Protein AF-A0A960Y252-F1 (afdb_monomer_lite)

Radius of gyration: 22.32 Å; chains: 1; bounding box: 65×59×40 Å

Foldseek 3Di:
DDPPPPPDPPDPPPPVVPPPFPQFDDDPVLLVVLLVLQLLLLVLLVVLCPPVLVVDDPVVSVVCCVCSDSVNSSVLVCPFCLSRVTDDDVVLSSVLSVVLSVLSNPDDSVCSVVVVSCVDPSNVVNVVRRVD

Secondary structure (DSSP, 8-state):
--S-SSSSSS-S----------PPP--HHHHHHHHHHHHHHHHHHHHHHTTTGGGS-HHHHHHHHHHH-HHHHHHHHHTSTTTTT-SS-HHHHHHHHHHHHHHHHHS-HHHHHTTGGGGSHHHHHHHHHHT-

Structure (mmCIF, N/CA/C/O backbone):
data_AF-A0A960Y252-F1
#
_entry.id   AF-A0A960Y252-F1
#
loop_
_atom_site.group_PDB
_atom_site.id
_atom_site.type_symbol
_atom_site.label_atom_id
_atom_site.label_alt_id
_atom_site.label_comp_id
_atom_site.label_asym_id
_atom_site.label_entity_id
_atom_site.label_seq_id
_atom_site.pdbx_PDB_ins_code
_atom_site.Cartn_x
_atom_site.Cartn_y
_atom_site.Cartn_z
_atom_site.occupancy
_atom_site.B_iso_or_equiv
_atom_site.auth_seq_id
_atom_site.auth_comp_id
_atom_site.auth_asym_id
_atom_site.auth_atom_id
_atom_site.pdbx_PDB_model_num
ATOM 1 N N . MET A 1 1 ? 47.812 -48.882 -8.427 1.00 41.59 1 MET A N 1
ATOM 2 C CA . MET A 1 1 ? 47.322 -47.912 -9.433 1.00 41.59 1 MET A CA 1
ATOM 3 C C . MET A 1 1 ? 45.882 -48.293 -9.770 1.00 41.59 1 MET A C 1
ATOM 5 O O . MET A 1 1 ? 45.691 -49.443 -10.118 1.00 41.59 1 MET A O 1
ATOM 9 N N . ASN A 1 2 ? 44.802 -47.524 -9.617 1.00 37.91 2 ASN A N 1
ATOM 10 C CA . ASN A 1 2 ? 44.550 -46.170 -9.121 1.00 37.91 2 ASN A CA 1
ATOM 11 C C . ASN A 1 2 ? 43.149 -46.182 -8.467 1.00 37.91 2 ASN A C 1
ATOM 13 O O . ASN A 1 2 ? 42.152 -46.319 -9.168 1.00 37.91 2 ASN A O 1
ATOM 17 N N . LYS A 1 3 ? 43.050 -46.020 -7.140 1.00 43.56 3 LYS A N 1
ATOM 18 C CA . LYS A 1 3 ? 41.774 -45.799 -6.422 1.00 43.56 3 LYS A CA 1
ATOM 19 C C . LYS A 1 3 ? 41.438 -44.299 -6.347 1.00 43.56 3 LYS A C 1
ATOM 21 O O . LYS A 1 3 ? 41.125 -43.788 -5.280 1.00 43.56 3 LYS A O 1
ATOM 26 N N . LEU A 1 4 ? 41.572 -43.579 -7.463 1.00 45.62 4 LEU A N 1
ATOM 27 C CA . LEU A 1 4 ? 41.519 -42.109 -7.475 1.00 45.62 4 LEU A CA 1
ATOM 28 C C . LEU A 1 4 ? 40.743 -41.528 -8.675 1.00 45.62 4 LEU A C 1
ATOM 30 O O . LEU A 1 4 ? 41.180 -40.571 -9.305 1.00 45.62 4 LEU A O 1
ATOM 34 N N . SER A 1 5 ? 39.606 -42.126 -9.044 1.00 49.03 5 SER A N 1
ATOM 35 C CA . SER A 1 5 ? 38.781 -41.607 -10.157 1.00 49.03 5 SER A CA 1
ATOM 36 C C . SER A 1 5 ? 37.272 -41.848 -10.032 1.00 49.03 5 SER A C 1
ATOM 38 O O . SER A 1 5 ? 36.578 -41.949 -11.033 1.00 49.03 5 SER A O 1
ATOM 40 N N . ILE A 1 6 ? 36.733 -41.917 -8.809 1.00 48.62 6 ILE A N 1
ATOM 41 C CA . ILE A 1 6 ? 35.267 -41.976 -8.587 1.00 48.62 6 ILE A CA 1
ATOM 42 C C . ILE A 1 6 ? 34.772 -40.786 -7.736 1.00 48.62 6 ILE A C 1
ATOM 44 O O . ILE A 1 6 ? 33.595 -40.666 -7.421 1.00 48.62 6 ILE A O 1
ATOM 48 N N . ILE A 1 7 ? 35.652 -39.833 -7.411 1.00 48.03 7 ILE A N 1
ATOM 49 C CA . ILE A 1 7 ? 35.313 -38.634 -6.628 1.00 48.03 7 ILE A CA 1
ATOM 50 C C . ILE A 1 7 ? 35.550 -37.386 -7.490 1.00 48.03 7 ILE A C 1
ATOM 52 O O . ILE A 1 7 ? 36.404 -36.571 -7.169 1.00 48.03 7 ILE A O 1
ATOM 56 N N . LEU A 1 8 ? 34.871 -37.253 -8.637 1.00 48.97 8 LEU A N 1
ATOM 57 C CA . LEU A 1 8 ? 34.851 -35.966 -9.360 1.00 48.97 8 LEU A CA 1
ATOM 58 C C . LEU A 1 8 ? 33.661 -35.759 -10.315 1.00 48.97 8 LEU A C 1
ATOM 60 O O . LEU A 1 8 ? 33.768 -34.998 -11.271 1.00 48.97 8 LEU A O 1
ATOM 64 N N . THR A 1 9 ? 32.515 -36.410 -10.103 1.00 47.50 9 THR A N 1
ATOM 65 C CA . THR A 1 9 ? 31.370 -36.244 -11.030 1.00 47.50 9 THR A CA 1
ATOM 66 C C . THR A 1 9 ? 29.999 -36.247 -10.358 1.00 47.50 9 THR A C 1
ATOM 68 O O . THR A 1 9 ? 28.995 -36.558 -10.985 1.00 47.50 9 THR A O 1
ATOM 71 N N . ILE A 1 10 ? 29.926 -35.838 -9.088 1.00 49.84 10 ILE A N 1
ATOM 72 C CA . ILE A 1 10 ? 28.655 -35.511 -8.421 1.00 49.84 10 ILE A CA 1
ATOM 73 C C . ILE A 1 10 ? 28.819 -34.155 -7.726 1.00 49.84 10 ILE A C 1
ATOM 75 O O . ILE A 1 10 ? 28.883 -34.058 -6.507 1.00 49.84 10 ILE A O 1
ATOM 79 N N . ALA A 1 11 ? 28.992 -33.095 -8.514 1.00 48.72 11 ALA A N 1
ATOM 80 C CA . ALA A 1 11 ? 29.077 -31.724 -7.998 1.00 48.72 11 ALA A CA 1
ATOM 81 C C . ALA A 1 11 ? 28.392 -30.696 -8.912 1.00 48.72 11 ALA A C 1
ATOM 83 O O . ALA A 1 11 ? 28.719 -29.514 -8.876 1.00 48.72 11 ALA A O 1
ATOM 84 N N . ILE A 1 12 ? 27.448 -31.122 -9.752 1.00 54.34 12 ILE A N 1
ATOM 85 C CA . ILE A 1 12 ? 26.702 -30.217 -10.628 1.00 54.34 12 ILE A CA 1
ATOM 86 C C . ILE A 1 12 ? 25.236 -30.636 -10.561 1.00 54.34 12 ILE A C 1
ATOM 88 O O . ILE A 1 12 ? 24.942 -31.817 -10.692 1.00 54.34 12 ILE A O 1
ATOM 92 N N . PHE A 1 13 ? 24.353 -29.658 -10.343 1.00 47.59 13 PHE A N 1
ATOM 93 C CA . PHE A 1 13 ? 22.891 -29.748 -10.176 1.00 47.59 13 PHE A CA 1
ATOM 94 C C . PHE A 1 13 ? 22.305 -29.734 -8.757 1.00 47.59 13 PHE A C 1
ATOM 96 O O . PHE A 1 13 ? 21.128 -30.028 -8.579 1.00 47.59 13 PHE A O 1
ATOM 103 N N . LEU A 1 14 ? 23.008 -29.151 -7.781 1.00 43.88 14 LEU A N 1
ATOM 104 C CA . LEU A 1 14 ? 22.300 -28.262 -6.850 1.00 43.88 14 LEU A CA 1
ATOM 105 C C . LEU A 1 14 ? 22.073 -26.913 -7.550 1.00 43.88 14 LEU A C 1
ATOM 107 O O . LEU A 1 14 ? 22.666 -25.898 -7.183 1.00 43.88 14 LEU A O 1
ATOM 111 N N . LEU A 1 15 ? 21.183 -26.900 -8.553 1.00 49.69 15 LEU A N 1
ATOM 112 C CA . LEU A 1 15 ? 20.426 -25.696 -8.908 1.00 49.69 15 LEU A CA 1
ATOM 113 C C . LEU A 1 15 ? 19.511 -25.397 -7.720 1.00 49.69 15 LEU A C 1
ATOM 115 O O . LEU A 1 15 ? 18.304 -25.620 -7.726 1.00 49.69 15 LEU A O 1
ATOM 119 N N . SER A 1 16 ? 20.139 -24.925 -6.652 1.00 44.22 16 SER A N 1
ATOM 120 C CA . SER A 1 16 ? 19.472 -24.192 -5.609 1.00 44.22 16 SER A CA 1
ATOM 121 C C . SER A 1 16 ? 18.865 -22.994 -6.319 1.00 44.22 16 SER A C 1
ATOM 123 O O . SER A 1 16 ? 19.560 -22.087 -6.775 1.00 44.22 16 SER A O 1
ATOM 125 N N . CYS A 1 17 ? 17.546 -23.042 -6.474 1.00 45.53 17 CYS A N 1
ATOM 126 C CA . CYS A 1 17 ? 16.725 -21.912 -6.850 1.00 45.53 17 CYS A CA 1
ATOM 127 C C . CYS A 1 17 ? 16.824 -20.892 -5.707 1.00 45.53 17 CYS A C 1
ATOM 129 O O . CYS A 1 17 ? 15.906 -20.718 -4.909 1.00 45.53 17 CYS A O 1
ATOM 131 N N . GLN A 1 18 ? 17.992 -20.263 -5.562 1.00 42.31 18 GLN A N 1
ATOM 132 C CA . GLN A 1 18 ? 18.160 -19.107 -4.716 1.00 42.31 18 GLN A CA 1
ATOM 133 C C . GLN A 1 18 ? 17.326 -18.031 -5.390 1.00 42.31 18 GLN A C 1
ATOM 135 O O . GLN A 1 18 ? 17.748 -17.447 -6.389 1.00 42.31 18 GLN A O 1
ATOM 140 N N . LYS A 1 19 ? 16.110 -17.801 -4.879 1.00 47.88 19 LYS A N 1
ATOM 141 C CA . LYS A 1 19 ? 15.399 -16.550 -5.127 1.00 47.88 19 LYS A CA 1
ATOM 142 C C . LYS A 1 19 ? 16.404 -15.462 -4.767 1.00 47.88 19 LYS A C 1
ATOM 144 O O . LYS A 1 19 ? 16.667 -15.241 -3.584 1.00 47.88 19 LYS A O 1
ATOM 149 N N . LYS A 1 20 ? 17.057 -14.868 -5.772 1.00 48.84 20 LYS A N 1
ATOM 150 C CA . LYS A 1 20 ? 17.928 -13.715 -5.563 1.00 48.84 20 LYS A CA 1
ATOM 151 C C . LYS A 1 20 ? 17.068 -12.742 -4.775 1.00 48.84 20 LYS A C 1
ATOM 153 O O . LYS A 1 20 ? 16.013 -12.347 -5.266 1.00 48.84 20 LYS A O 1
ATOM 158 N N . LYS A 1 21 ? 17.467 -12.411 -3.544 1.00 51.97 21 LYS A N 1
ATOM 159 C CA . LYS A 1 21 ? 16.888 -11.264 -2.846 1.00 51.97 21 LYS A CA 1
ATOM 160 C C . LYS A 1 21 ? 17.158 -10.085 -3.770 1.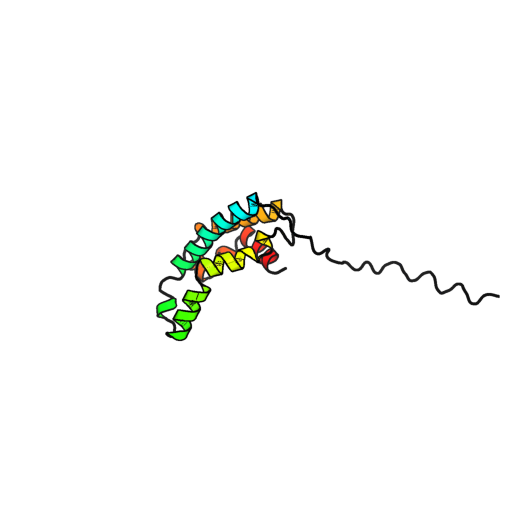00 51.97 21 LYS A C 1
ATOM 162 O O . LYS A 1 21 ? 18.302 -9.640 -3.861 1.00 51.97 21 LYS A O 1
ATOM 167 N N . LEU A 1 22 ? 16.152 -9.689 -4.550 1.00 57.22 22 LEU A N 1
ATOM 168 C CA . LEU A 1 22 ? 16.232 -8.536 -5.431 1.00 57.22 22 LEU A CA 1
ATOM 169 C C . LEU A 1 22 ? 16.583 -7.368 -4.516 1.00 57.22 22 LEU A C 1
ATOM 171 O O . LEU A 1 22 ? 15.802 -7.007 -3.632 1.00 57.22 22 LEU A O 1
ATOM 175 N N . LYS A 1 23 ? 17.822 -6.878 -4.636 1.00 70.81 23 LYS A N 1
ATOM 176 C CA . LYS A 1 23 ? 18.257 -5.687 -3.914 1.00 70.81 23 LYS A CA 1
ATOM 177 C C . LYS A 1 23 ? 17.307 -4.577 -4.351 1.00 70.81 23 LYS A C 1
ATOM 179 O O . LYS A 1 23 ? 17.132 -4.383 -5.549 1.00 70.81 23 LYS A O 1
ATOM 184 N N . GLY A 1 24 ? 16.651 -3.942 -3.384 1.00 79.25 24 GLY A N 1
ATOM 185 C CA . GLY A 1 24 ? 15.711 -2.861 -3.670 1.00 79.25 24 GLY A CA 1
ATOM 186 C C . GLY A 1 24 ? 16.372 -1.729 -4.445 1.00 79.25 24 GLY A C 1
ATOM 187 O O . GLY A 1 24 ? 17.596 -1.582 -4.393 1.00 79.25 24 GLY A O 1
ATOM 188 N N . LEU A 1 25 ? 15.559 -0.939 -5.136 1.00 88.94 25 LEU A N 1
ATOM 189 C CA . LEU A 1 25 ? 16.008 0.259 -5.833 1.00 88.94 25 LEU A CA 1
ATOM 190 C C . LEU A 1 25 ? 15.822 1.483 -4.929 1.00 88.94 25 LEU A C 1
ATOM 192 O O . LEU A 1 25 ? 14.741 1.700 -4.381 1.00 88.94 25 LEU A O 1
ATOM 196 N N . ASP A 1 26 ? 16.882 2.275 -4.769 1.00 91.56 26 ASP A N 1
ATOM 197 C CA . ASP A 1 26 ? 16.797 3.572 -4.101 1.00 91.56 26 ASP A CA 1
ATOM 198 C C . ASP A 1 26 ? 16.431 4.652 -5.123 1.00 91.56 26 ASP A C 1
ATOM 200 O O . ASP A 1 26 ? 17.289 5.144 -5.853 1.00 91.56 26 ASP A O 1
ATOM 204 N N . ASP A 1 27 ? 15.140 4.964 -5.205 1.00 95.06 27 ASP A N 1
ATOM 205 C CA . ASP A 1 27 ? 14.578 5.950 -6.129 1.00 95.06 27 ASP A CA 1
ATOM 206 C C . ASP A 1 27 ? 13.926 7.095 -5.328 1.00 95.06 27 ASP A C 1
ATOM 208 O O . ASP A 1 27 ? 12.839 6.918 -4.765 1.00 95.06 27 ASP A O 1
ATOM 212 N N . PRO A 1 28 ? 14.579 8.270 -5.229 1.00 96.19 28 PRO A N 1
ATOM 213 C CA . PRO A 1 28 ? 14.048 9.412 -4.488 1.00 96.19 28 PRO A CA 1
ATOM 214 C C . PRO A 1 28 ? 12.712 9.934 -5.027 1.00 96.19 28 PRO A C 1
ATOM 216 O O . PRO A 1 28 ? 11.838 10.281 -4.232 1.00 96.19 28 PRO A O 1
ATOM 219 N N . ALA A 1 29 ? 12.529 9.949 -6.352 1.00 97.00 29 ALA A N 1
ATOM 220 C CA . ALA A 1 29 ? 11.302 10.439 -6.977 1.00 97.00 29 ALA A CA 1
ATOM 221 C C . ALA A 1 29 ? 10.126 9.514 -6.649 1.00 97.00 29 ALA A C 1
ATOM 223 O O . ALA A 1 29 ? 9.041 9.972 -6.280 1.00 97.00 29 ALA A O 1
ATOM 224 N N . TRP A 1 30 ? 10.363 8.200 -6.693 1.00 97.25 30 TRP A N 1
ATOM 225 C CA . TRP A 1 30 ? 9.384 7.221 -6.238 1.00 97.25 30 TRP A CA 1
ATOM 226 C C . TRP A 1 30 ? 9.049 7.385 -4.758 1.00 97.25 30 TRP A C 1
ATOM 228 O O . TRP A 1 30 ? 7.876 7.376 -4.384 1.00 97.25 30 TRP A O 1
ATOM 238 N N . LYS A 1 31 ? 10.056 7.528 -3.894 1.00 97.12 31 LYS A N 1
ATOM 239 C CA . LYS A 1 31 ? 9.843 7.657 -2.447 1.00 97.12 31 LYS A CA 1
ATOM 240 C C . LYS A 1 31 ? 8.973 8.862 -2.109 1.00 97.12 31 LYS A C 1
ATOM 242 O O . LYS A 1 31 ? 8.038 8.723 -1.327 1.00 97.12 31 LYS A O 1
ATOM 247 N N . GLU A 1 32 ? 9.229 10.011 -2.724 1.00 97.44 32 GLU A N 1
ATOM 248 C CA . GLU A 1 32 ? 8.416 11.214 -2.533 1.00 97.44 32 GLU A CA 1
ATOM 249 C C . GLU A 1 32 ? 6.980 11.019 -3.043 1.00 97.44 32 GLU A C 1
ATOM 251 O O . GLU A 1 32 ? 6.019 11.201 -2.288 1.00 97.44 32 GLU A O 1
ATOM 256 N N . LYS A 1 33 ? 6.826 10.564 -4.295 1.00 97.56 33 LYS A N 1
ATOM 257 C CA . LYS A 1 33 ? 5.512 10.325 -4.913 1.00 97.56 33 LYS A CA 1
ATOM 258 C C . LYS A 1 33 ? 4.685 9.328 -4.102 1.00 97.56 33 LYS A C 1
ATOM 260 O O . LYS A 1 33 ? 3.517 9.567 -3.797 1.00 97.56 33 LYS A O 1
ATOM 265 N N . SER A 1 34 ? 5.291 8.206 -3.732 1.00 97.12 34 SER A N 1
ATOM 266 C CA . SER A 1 34 ? 4.618 7.137 -3.001 1.00 97.12 34 SER A CA 1
ATOM 267 C C . SER A 1 34 ? 4.263 7.528 -1.570 1.00 97.12 34 SER A C 1
ATOM 269 O O . SER A 1 34 ? 3.194 7.140 -1.103 1.00 97.12 34 SER A O 1
ATOM 271 N N . LEU A 1 35 ? 5.067 8.359 -0.895 1.00 97.19 35 LEU A N 1
ATOM 272 C CA . LEU A 1 35 ? 4.700 8.938 0.403 1.00 97.19 35 LEU A CA 1
ATOM 273 C C . LEU A 1 35 ? 3.466 9.831 0.299 1.00 97.19 35 LEU A C 1
ATOM 275 O O . LEU A 1 35 ? 2.571 9.711 1.134 1.00 97.19 35 LEU A O 1
ATOM 279 N N . SER A 1 36 ? 3.392 10.681 -0.729 1.00 96.75 36 SER A N 1
ATOM 280 C CA . SER A 1 36 ? 2.216 11.523 -0.975 1.00 96.75 36 SER A CA 1
ATOM 281 C C . SER A 1 36 ? 0.956 10.682 -1.214 1.00 96.75 36 SER A C 1
ATOM 283 O O . SER A 1 36 ? -0.066 10.921 -0.578 1.00 96.75 36 SER A O 1
ATOM 285 N N . MET A 1 37 ? 1.035 9.629 -2.035 1.00 97.25 37 MET A N 1
ATOM 286 C CA . MET A 1 37 ? -0.102 8.723 -2.260 1.00 97.25 37 MET A CA 1
ATOM 287 C C . MET A 1 37 ? -0.506 7.956 -0.996 1.00 97.25 37 MET A C 1
ATOM 289 O O . MET A 1 37 ? -1.694 7.838 -0.689 1.00 97.25 37 MET A O 1
ATOM 293 N N . THR A 1 38 ? 0.481 7.465 -0.241 1.00 96.12 38 THR A N 1
ATOM 294 C CA . THR A 1 38 ? 0.249 6.761 1.026 1.00 96.12 38 THR A CA 1
ATOM 295 C C . THR A 1 38 ? -0.453 7.666 2.024 1.00 96.12 38 THR A C 1
ATOM 297 O O . THR A 1 38 ? -1.336 7.204 2.736 1.00 96.12 38 THR A O 1
ATOM 300 N N . LEU A 1 39 ? -0.100 8.953 2.059 1.00 95.31 39 LEU A N 1
ATOM 301 C CA . LEU A 1 39 ? -0.732 9.944 2.923 1.00 95.31 39 LEU A CA 1
ATOM 302 C C . LEU A 1 39 ? -2.251 9.943 2.757 1.00 95.31 39 LEU A C 1
ATOM 304 O O . LEU A 1 39 ? -2.979 9.789 3.736 1.00 95.31 39 LEU A O 1
ATOM 308 N N . SER A 1 40 ? -2.709 10.037 1.509 1.00 95.19 40 SER A N 1
ATOM 309 C CA . SER A 1 40 ? -4.130 10.040 1.168 1.00 95.19 40 SER A CA 1
ATOM 310 C C . SER A 1 40 ? -4.803 8.704 1.490 1.00 95.19 40 SER A C 1
ATOM 312 O O . SER A 1 40 ? -5.952 8.676 1.928 1.00 95.19 40 SER A O 1
ATOM 314 N N . VAL A 1 41 ? -4.093 7.581 1.327 1.00 94.88 41 VAL A N 1
ATOM 315 C CA . VAL A 1 41 ? -4.595 6.258 1.734 1.00 94.88 41 VAL A CA 1
ATOM 316 C C . VAL A 1 41 ? -4.743 6.159 3.257 1.00 94.88 41 VAL A C 1
ATOM 318 O O . VAL A 1 41 ? -5.775 5.694 3.737 1.00 94.88 41 VAL A O 1
ATOM 321 N N . CYS A 1 42 ? -3.755 6.620 4.028 1.00 93.19 42 CYS A N 1
ATOM 322 C CA . CYS A 1 42 ? -3.814 6.631 5.491 1.00 93.19 42 CYS A CA 1
ATOM 323 C C . CYS A 1 42 ? -4.974 7.503 5.991 1.00 93.19 42 CYS A C 1
ATOM 325 O O . CYS A 1 42 ? -5.715 7.084 6.875 1.00 93.19 42 CYS A O 1
ATOM 327 N N . GLU A 1 43 ? -5.168 8.684 5.397 1.00 93.44 43 GLU A N 1
ATOM 328 C CA . GLU A 1 43 ? -6.299 9.570 5.704 1.00 93.44 43 GLU A CA 1
ATOM 329 C C . GLU A 1 43 ? -7.638 8.890 5.420 1.00 93.44 43 GLU A C 1
ATOM 331 O O . GLU A 1 43 ? -8.525 8.901 6.269 1.00 93.44 43 GLU A O 1
ATOM 336 N N . LYS A 1 44 ? -7.766 8.206 4.277 1.00 93.50 44 LYS A N 1
ATOM 337 C CA . LYS A 1 44 ? -8.975 7.448 3.944 1.00 93.50 44 LYS A CA 1
ATOM 338 C C . LYS A 1 44 ? -9.283 6.360 4.976 1.00 93.50 44 LYS A C 1
ATOM 340 O O . LYS A 1 44 ? -10.434 6.213 5.383 1.00 93.50 44 LYS A O 1
ATOM 345 N N . ILE A 1 45 ? -8.270 5.601 5.395 1.00 90.44 45 ILE A N 1
ATOM 346 C CA . ILE A 1 45 ? -8.414 4.547 6.410 1.00 90.44 45 ILE A CA 1
ATOM 347 C C . ILE A 1 45 ? -8.837 5.150 7.753 1.00 90.44 45 ILE A C 1
ATOM 349 O O . ILE A 1 45 ? -9.746 4.619 8.392 1.00 90.44 45 ILE A O 1
ATOM 353 N N . LEU A 1 46 ? -8.212 6.258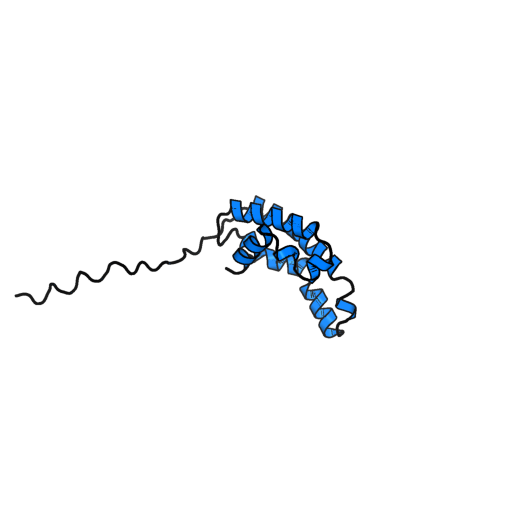 8.157 1.00 90.19 46 LEU A N 1
ATOM 354 C CA . LEU A 1 46 ? -8.546 6.994 9.375 1.00 90.19 46 LEU A CA 1
ATOM 355 C C . LEU A 1 46 ? -10.005 7.446 9.369 1.00 90.19 46 LEU A C 1
ATOM 357 O O . LEU A 1 46 ? -10.755 7.075 10.268 1.00 90.19 46 LEU A O 1
ATOM 361 N N . THR A 1 47 ? -10.431 8.155 8.321 1.00 91.50 47 THR A N 1
ATOM 362 C CA . THR A 1 47 ? -11.818 8.613 8.170 1.00 91.50 47 THR A CA 1
ATOM 363 C C . THR A 1 47 ? -12.800 7.445 8.187 1.00 91.50 47 THR A C 1
ATOM 365 O O . THR A 1 47 ? -13.822 7.499 8.862 1.00 91.50 47 THR A O 1
ATOM 368 N N . CYS A 1 48 ? -12.488 6.343 7.502 1.00 90.62 48 CYS A N 1
ATOM 369 C CA . CYS A 1 48 ? -13.353 5.165 7.499 1.00 90.62 48 CYS A CA 1
ATOM 370 C C . CYS A 1 48 ? -13.329 4.359 8.801 1.00 90.62 48 CYS A C 1
ATOM 372 O O . CYS A 1 48 ? -14.113 3.423 8.940 1.00 90.62 48 CYS A O 1
ATOM 374 N N . SER A 1 49 ? -12.464 4.704 9.747 1.00 85.94 49 SER A N 1
ATOM 375 C CA . SER A 1 49 ? -12.406 4.081 11.067 1.00 85.94 49 SER A CA 1
ATOM 376 C C . SER A 1 49 ? -13.058 4.936 12.154 1.00 85.94 49 SER A C 1
ATOM 378 O O . SER A 1 49 ? -13.184 4.466 13.282 1.00 85.94 49 SER A O 1
ATOM 380 N N . GLU A 1 50 ? -13.486 6.164 11.846 1.00 82.50 50 GLU A N 1
ATOM 381 C CA . GLU A 1 50 ? -14.139 7.043 12.817 1.00 82.50 50 GLU A CA 1
ATOM 382 C C . GLU A 1 50 ? -15.396 6.392 13.412 1.00 82.50 50 GLU A C 1
ATOM 384 O O . GLU A 1 50 ? -16.259 5.855 12.716 1.00 82.50 50 GLU A O 1
ATOM 389 N N . GLY A 1 51 ? -15.506 6.438 14.738 1.00 75.00 51 GLY A N 1
ATOM 390 C CA . GLY A 1 51 ? -16.597 5.836 15.493 1.00 75.00 51 GLY A CA 1
ATOM 391 C C . GLY A 1 51 ? -16.417 4.350 15.821 1.00 75.00 51 GLY A C 1
ATOM 392 O O . GLY A 1 51 ? -17.172 3.850 16.661 1.00 75.00 51 GLY A O 1
ATOM 393 N N . PHE A 1 52 ? -15.432 3.639 15.250 1.00 75.38 52 PHE A N 1
ATOM 394 C CA . PHE A 1 52 ? -15.092 2.277 15.702 1.00 75.38 52 PHE A CA 1
ATOM 395 C C . PHE A 1 52 ? -14.476 2.289 17.096 1.00 75.38 52 PHE A C 1
ATOM 397 O O . PHE A 1 52 ? -14.770 1.418 17.914 1.00 75.38 52 PHE A O 1
ATOM 404 N N . GLU A 1 53 ? -13.672 3.305 17.387 1.00 71.06 53 GLU A N 1
ATOM 405 C CA . GLU A 1 53 ? -12.965 3.472 18.648 1.00 71.06 53 GLU A CA 1
ATOM 406 C C . GLU A 1 53 ? -13.929 3.588 19.840 1.00 71.06 53 GLU A C 1
ATOM 408 O O . GLU A 1 53 ? -13.650 3.068 20.914 1.00 71.06 53 GLU A O 1
ATOM 413 N N . LYS A 1 54 ? -15.125 4.152 19.625 1.00 73.12 54 LYS A N 1
ATOM 414 C CA . LYS A 1 54 ? -16.169 4.318 20.655 1.00 73.12 54 LYS A CA 1
ATOM 415 C C . LYS A 1 54 ? -16.795 2.999 21.116 1.00 73.12 54 LYS A C 1
ATOM 417 O O . LYS A 1 54 ? -17.515 2.979 22.109 1.00 73.12 54 LYS A O 1
ATOM 422 N N . LYS A 1 55 ? -16.556 1.905 20.385 1.00 79.25 55 LYS A N 1
ATOM 423 C CA . LYS A 1 55 ? -16.998 0.549 20.746 1.00 79.25 55 LYS A CA 1
ATOM 424 C C . LYS A 1 55 ? -15.930 -0.221 21.530 1.00 79.25 55 LYS A C 1
ATOM 426 O O . LYS A 1 55 ? -16.172 -1.361 21.918 1.00 79.25 55 LYS A O 1
ATOM 431 N N . LEU A 1 56 ? -14.750 0.370 21.730 1.00 81.31 56 LEU A N 1
ATOM 432 C CA . LEU A 1 56 ? -13.612 -0.250 22.398 1.00 81.31 56 LEU A CA 1
ATOM 433 C C . LEU A 1 56 ? -13.540 0.157 23.877 1.00 81.31 56 LEU A C 1
ATOM 435 O O . LEU A 1 56 ? -14.082 1.176 24.294 1.00 81.31 56 LEU A O 1
ATOM 439 N N . SER A 1 57 ? -12.839 -0.646 24.684 1.00 87.38 57 SER A N 1
ATOM 440 C CA . SER A 1 57 ? -12.460 -0.238 26.044 1.00 87.38 57 SER A CA 1
ATOM 441 C C . SER A 1 57 ? -11.492 0.958 25.996 1.00 87.38 57 SER A C 1
ATOM 443 O O . SER A 1 57 ? -10.767 1.076 25.010 1.00 87.38 57 SER A O 1
ATOM 445 N N . PRO A 1 58 ? -11.368 1.789 27.049 1.00 85.69 58 PRO A N 1
ATOM 446 C CA . PRO A 1 58 ? -10.459 2.944 27.037 1.00 85.69 58 PRO A CA 1
ATOM 447 C C . PRO A 1 58 ? -8.999 2.595 26.694 1.00 85.69 58 PRO A C 1
ATOM 449 O O . PRO A 1 58 ? -8.323 3.325 25.969 1.00 85.69 58 PRO A O 1
ATOM 452 N N . THR A 1 59 ? -8.502 1.447 27.170 1.00 87.88 59 THR A N 1
ATOM 453 C CA . THR A 1 59 ? -7.157 0.951 26.831 1.00 87.88 59 THR A CA 1
ATOM 454 C C . THR A 1 59 ? -7.058 0.562 25.357 1.00 87.88 59 THR A C 1
ATOM 456 O O . THR A 1 59 ? -6.100 0.932 24.681 1.00 87.88 59 THR A O 1
ATOM 459 N N . SER A 1 60 ? -8.053 -0.163 24.844 1.00 83.69 60 SER A N 1
ATOM 460 C CA . SER A 1 60 ? -8.108 -0.581 23.440 1.00 83.69 60 SER A CA 1
ATOM 461 C C . SER A 1 60 ? -8.307 0.604 22.494 1.00 83.69 60 SER A C 1
ATOM 463 O O . SER A 1 60 ? -7.736 0.610 21.413 1.00 83.69 60 SER A O 1
ATOM 465 N N . GLU A 1 61 ? -9.069 1.616 22.906 1.00 83.19 61 GLU A N 1
ATOM 466 C CA . GLU A 1 61 ? -9.285 2.862 22.173 1.00 83.19 61 GLU A CA 1
ATOM 467 C C . GLU A 1 61 ? -7.971 3.624 21.995 1.00 83.19 61 GLU A C 1
ATOM 469 O O . GLU A 1 61 ? -7.632 4.033 20.885 1.00 83.19 61 GLU A O 1
ATOM 474 N N . LYS A 1 62 ? -7.201 3.772 23.081 1.00 83.94 62 LYS A N 1
ATOM 475 C CA . LYS A 1 62 ? -5.889 4.422 23.040 1.00 83.94 62 LYS A CA 1
ATOM 476 C C . LYS A 1 62 ? -4.934 3.689 22.097 1.00 83.94 62 LYS A C 1
ATOM 478 O O . LYS A 1 62 ? -4.352 4.324 21.224 1.00 83.94 62 LYS A O 1
ATOM 483 N N . LEU A 1 63 ? -4.823 2.366 22.237 1.00 82.12 63 LEU A N 1
ATOM 484 C CA . LEU A 1 63 ? -3.976 1.549 21.364 1.00 82.12 63 LEU A CA 1
ATOM 485 C C . LEU A 1 63 ? -4.431 1.624 19.903 1.00 82.12 63 LEU A C 1
ATOM 487 O O . LEU A 1 63 ? -3.603 1.752 19.012 1.00 82.12 63 LEU A O 1
ATOM 491 N N . PHE A 1 64 ? -5.740 1.599 19.650 1.00 81.31 64 PHE A N 1
ATOM 492 C CA . PHE A 1 64 ? -6.293 1.727 18.305 1.00 81.31 64 PHE A CA 1
ATOM 493 C C . PHE A 1 64 ? -5.932 3.071 17.669 1.00 81.31 64 PHE A C 1
ATOM 495 O O . PHE A 1 64 ? -5.466 3.098 16.536 1.00 81.31 64 PHE A O 1
ATOM 502 N N . LYS 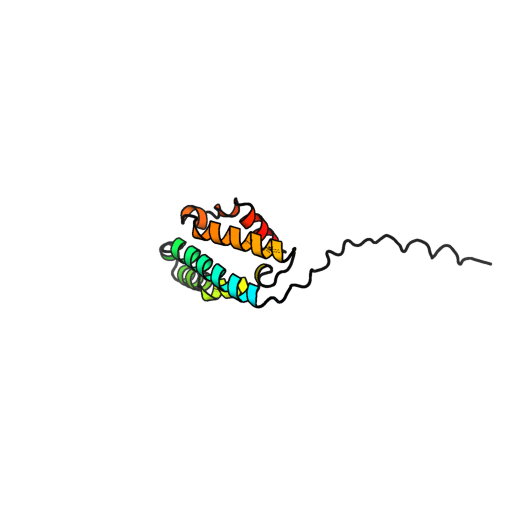A 1 65 ? -6.080 4.180 18.401 1.00 80.25 65 LYS A N 1
ATOM 503 C CA . LYS A 1 65 ? -5.715 5.521 17.917 1.00 80.25 65 LYS A CA 1
ATOM 504 C C . LYS A 1 65 ? -4.216 5.667 17.660 1.00 80.25 65 LYS A C 1
ATOM 506 O O . LYS A 1 65 ? -3.835 6.269 16.660 1.00 80.25 65 LYS A O 1
ATOM 511 N N . GLU A 1 66 ? -3.374 5.123 18.537 1.00 83.12 66 GLU A N 1
ATOM 512 C CA . GLU A 1 66 ? -1.917 5.132 18.353 1.00 83.12 66 GLU A CA 1
ATOM 513 C C . GLU A 1 66 ? -1.514 4.356 17.091 1.00 83.12 66 GLU A C 1
ATOM 515 O O . GLU A 1 66 ? -0.740 4.857 16.270 1.00 83.12 66 GLU A O 1
ATOM 520 N N . GLU A 1 67 ? -2.097 3.175 16.887 1.00 81.56 67 GLU A N 1
ATOM 521 C CA . GLU A 1 67 ? -1.734 2.296 15.775 1.00 81.56 67 GLU A CA 1
ATOM 522 C C . GLU A 1 67 ? -2.328 2.734 14.435 1.00 81.56 67 GLU A C 1
ATOM 524 O O . GLU A 1 67 ? -1.717 2.518 13.388 1.00 81.56 67 GLU A O 1
ATOM 529 N N . LEU A 1 68 ? -3.482 3.399 14.467 1.00 83.06 68 LEU A N 1
ATOM 530 C CA . LEU A 1 68 ? -4.137 3.966 13.293 1.00 83.06 68 LEU A CA 1
ATOM 531 C C . LEU A 1 68 ? -3.589 5.351 12.911 1.00 83.06 68 LEU A C 1
ATOM 533 O O . LEU A 1 68 ? -3.947 5.874 11.858 1.00 83.06 68 LEU A O 1
ATOM 537 N N . SER A 1 69 ? -2.731 5.957 13.737 1.00 86.19 69 SER A N 1
ATOM 538 C CA . SER A 1 69 ? -2.199 7.297 13.478 1.00 86.19 69 SER A CA 1
ATOM 539 C C . SER A 1 69 ? -1.534 7.410 12.102 1.00 86.19 69 SER A C 1
ATOM 541 O O . SER A 1 69 ? -0.900 6.480 11.585 1.00 86.19 69 SER A O 1
ATOM 543 N N . LYS A 1 70 ? -1.663 8.595 11.499 1.00 86.62 70 LYS A N 1
ATOM 544 C CA . LYS A 1 70 ? -1.116 8.906 10.174 1.00 86.62 70 LYS A CA 1
ATOM 545 C C . LYS A 1 70 ? 0.401 8.701 10.144 1.00 86.62 70 LYS A C 1
ATOM 547 O O . LYS A 1 70 ? 0.932 8.137 9.190 1.00 86.62 70 LYS A O 1
ATOM 552 N N . GLU A 1 71 ? 1.085 9.074 11.218 1.00 89.94 71 GLU A N 1
ATOM 553 C CA . GLU A 1 71 ? 2.523 8.897 11.408 1.00 89.94 71 GLU A CA 1
ATOM 554 C C . GLU A 1 71 ? 2.902 7.411 11.405 1.00 89.94 71 GLU A C 1
ATOM 556 O O . GLU A 1 71 ? 3.782 6.998 10.645 1.00 89.94 71 GLU A O 1
ATOM 561 N N . LYS A 1 72 ? 2.196 6.583 12.189 1.00 91.12 72 LYS A N 1
ATOM 562 C CA . LYS A 1 72 ? 2.460 5.140 12.269 1.00 91.12 72 LYS A CA 1
ATOM 563 C C . LYS A 1 72 ? 2.190 4.435 10.939 1.00 91.12 72 LYS A C 1
ATOM 565 O O . LYS A 1 72 ? 2.956 3.548 10.548 1.00 91.12 72 LYS A O 1
ATOM 570 N N . CYS A 1 73 ? 1.155 4.861 10.216 1.00 91.44 73 CYS A N 1
ATOM 571 C CA . CYS A 1 73 ? 0.837 4.377 8.875 1.00 91.44 73 CYS A CA 1
ATOM 572 C C . CYS A 1 73 ? 1.978 4.667 7.878 1.00 91.44 73 CYS A C 1
ATOM 574 O O . CYS A 1 73 ? 2.500 3.743 7.244 1.00 91.44 73 CYS A O 1
ATOM 576 N N . LEU A 1 74 ? 2.451 5.917 7.802 1.00 92.88 74 LEU A N 1
ATOM 577 C CA . LEU A 1 74 ? 3.565 6.302 6.924 1.00 92.88 74 LEU A CA 1
ATOM 578 C C . LEU A 1 74 ? 4.880 5.612 7.303 1.00 92.88 74 LEU A C 1
ATOM 580 O O . LEU A 1 74 ? 5.624 5.170 6.427 1.00 92.88 74 LEU A O 1
ATOM 584 N N . ASP A 1 75 ? 5.182 5.491 8.594 1.00 93.81 75 ASP A N 1
ATOM 585 C CA . ASP A 1 75 ? 6.408 4.834 9.052 1.00 93.81 75 ASP A CA 1
ATOM 586 C C . ASP A 1 75 ? 6.400 3.329 8.787 1.00 93.81 75 ASP A C 1
ATOM 588 O O . ASP A 1 75 ? 7.450 2.737 8.520 1.00 93.81 75 ASP A O 1
ATOM 592 N N . THR A 1 76 ? 5.219 2.709 8.808 1.00 91.94 76 THR A N 1
ATOM 593 C CA . THR A 1 76 ? 5.034 1.329 8.351 1.00 91.94 76 THR A CA 1
ATOM 594 C C . THR A 1 76 ? 5.287 1.232 6.849 1.00 91.94 76 THR A C 1
ATOM 596 O O . THR A 1 76 ? 6.044 0.367 6.403 1.00 91.94 76 THR A O 1
ATOM 599 N N . PHE A 1 77 ? 4.744 2.164 6.062 1.00 93.94 77 PHE A N 1
ATOM 600 C CA . PHE A 1 77 ? 4.952 2.185 4.618 1.00 93.94 77 PHE A CA 1
ATOM 601 C C . PHE A 1 77 ? 6.424 2.365 4.222 1.00 93.94 77 PHE A C 1
ATOM 603 O O . PHE A 1 77 ? 6.912 1.607 3.384 1.00 93.94 77 PHE A O 1
ATOM 610 N N . LYS A 1 78 ? 7.174 3.270 4.866 1.00 94.62 78 LYS A N 1
ATOM 611 C CA . LYS A 1 78 ? 8.616 3.481 4.604 1.00 94.62 78 LYS A CA 1
ATOM 612 C C . LYS A 1 78 ? 9.463 2.213 4.794 1.00 94.62 78 LYS A C 1
ATOM 614 O O . LYS A 1 78 ? 10.540 2.073 4.214 1.00 94.62 78 LYS A O 1
ATOM 619 N N . LYS A 1 79 ? 8.996 1.273 5.617 1.00 92.50 79 LYS A N 1
ATOM 620 C CA . LYS A 1 79 ? 9.668 -0.013 5.868 1.00 92.50 79 LYS A CA 1
ATOM 621 C C . LYS A 1 79 ? 9.265 -1.100 4.866 1.00 92.50 79 LYS A C 1
ATOM 623 O O . LYS A 1 79 ? 9.896 -2.151 4.836 1.00 92.50 79 LYS A O 1
ATOM 628 N N . SER A 1 80 ? 8.243 -0.855 4.047 1.00 92.75 80 SER A N 1
ATOM 629 C CA . SER A 1 80 ? 7.673 -1.838 3.125 1.00 92.75 80 SER A CA 1
ATOM 630 C C . SER A 1 80 ? 8.554 -2.105 1.903 1.00 92.75 80 SER A C 1
ATOM 632 O O . SER A 1 80 ? 9.368 -1.277 1.483 1.00 92.75 80 SER A O 1
ATOM 634 N N . ASN A 1 81 ? 8.334 -3.257 1.272 1.00 93.88 81 ASN A N 1
ATOM 635 C CA . ASN A 1 81 ? 8.960 -3.588 -0.006 1.00 93.88 81 ASN A CA 1
ATOM 636 C C . ASN A 1 81 ? 8.535 -2.650 -1.136 1.00 93.88 81 ASN A C 1
ATOM 638 O O . ASN A 1 81 ? 9.340 -2.379 -2.016 1.00 93.88 81 ASN A O 1
ATOM 642 N N . VAL A 1 82 ? 7.312 -2.120 -1.093 1.00 94.81 82 VAL A N 1
ATOM 643 C CA . VAL A 1 82 ? 6.798 -1.188 -2.104 1.00 94.81 82 VAL A CA 1
ATOM 644 C C . VAL A 1 82 ? 7.581 0.123 -2.078 1.00 94.81 82 VAL A C 1
ATOM 646 O O . VAL A 1 82 ? 8.081 0.566 -3.108 1.00 94.81 82 VAL A O 1
ATOM 649 N N . TYR A 1 83 ? 7.773 0.705 -0.892 1.00 95.31 83 TYR A N 1
ATOM 650 C CA . TYR A 1 83 ? 8.568 1.926 -0.734 1.00 95.31 83 TYR A CA 1
ATOM 651 C C . TYR A 1 83 ? 10.031 1.731 -1.149 1.00 95.31 83 TYR A C 1
ATOM 653 O O . TYR A 1 83 ? 10.655 2.624 -1.713 1.00 95.31 83 TYR A O 1
ATOM 661 N N . ASN A 1 84 ? 10.581 0.543 -0.885 1.00 94.81 84 ASN A N 1
ATOM 662 C CA . ASN A 1 84 ? 11.972 0.212 -1.188 1.00 94.81 84 ASN A CA 1
ATOM 663 C C . ASN A 1 84 ? 12.162 -0.475 -2.555 1.00 94.81 84 ASN A C 1
ATOM 665 O O . ASN A 1 84 ? 13.262 -0.964 -2.821 1.00 94.81 84 ASN A O 1
ATOM 669 N N . LEU A 1 85 ? 11.106 -0.567 -3.377 1.00 93.81 85 LEU A N 1
ATOM 670 C CA . LEU A 1 85 ? 11.084 -1.243 -4.682 1.00 93.81 85 LEU A CA 1
ATOM 671 C C . LEU A 1 85 ? 11.762 -2.628 -4.644 1.00 93.81 85 LEU A C 1
ATOM 673 O O . LEU A 1 85 ? 12.696 -2.915 -5.392 1.00 93.81 85 LEU A O 1
ATOM 677 N N . ARG A 1 86 ? 11.327 -3.480 -3.706 1.00 91.19 86 ARG A N 1
ATOM 678 C CA . ARG A 1 86 ? 11.829 -4.848 -3.480 1.00 91.19 86 ARG A CA 1
ATOM 679 C C . ARG A 1 86 ? 10.803 -5.894 -3.901 1.00 91.19 86 ARG A C 1
ATOM 681 O O . ARG A 1 86 ? 9.603 -5.667 -3.822 1.00 91.19 86 ARG A O 1
ATOM 688 N N . GLY A 1 87 ? 11.291 -7.081 -4.262 1.00 85.19 87 GLY A N 1
ATOM 689 C CA . GLY A 1 87 ? 10.444 -8.265 -4.458 1.00 85.19 87 GLY A CA 1
ATOM 690 C C . GLY A 1 87 ? 9.744 -8.364 -5.819 1.00 85.19 87 GLY A C 1
ATOM 691 O O . GLY A 1 87 ? 8.978 -9.301 -6.017 1.00 85.19 87 GLY A O 1
ATOM 692 N N . GLY A 1 88 ? 10.030 -7.465 -6.764 1.00 85.94 88 GLY A N 1
ATOM 693 C CA . GLY A 1 88 ? 9.446 -7.476 -8.106 1.00 85.94 88 GLY A CA 1
ATOM 694 C C . GLY A 1 88 ? 10.129 -6.495 -9.058 1.00 85.94 88 GLY A C 1
ATOM 695 O O . GLY A 1 88 ? 11.140 -5.886 -8.706 1.00 85.94 88 GLY A O 1
ATOM 696 N N . ASP A 1 89 ? 9.575 -6.362 -10.263 1.00 90.94 89 ASP A N 1
ATOM 697 C CA . ASP A 1 89 ? 9.973 -5.327 -11.220 1.00 90.94 89 ASP A CA 1
ATOM 698 C C . ASP A 1 89 ? 9.586 -3.932 -10.682 1.00 90.94 89 ASP A C 1
ATOM 700 O O . ASP A 1 89 ? 8.421 -3.743 -10.317 1.00 90.94 89 ASP A O 1
ATOM 704 N N . PRO A 1 90 ? 10.520 -2.961 -10.598 1.00 93.12 90 PRO A N 1
ATOM 705 C CA . PRO A 1 90 ? 1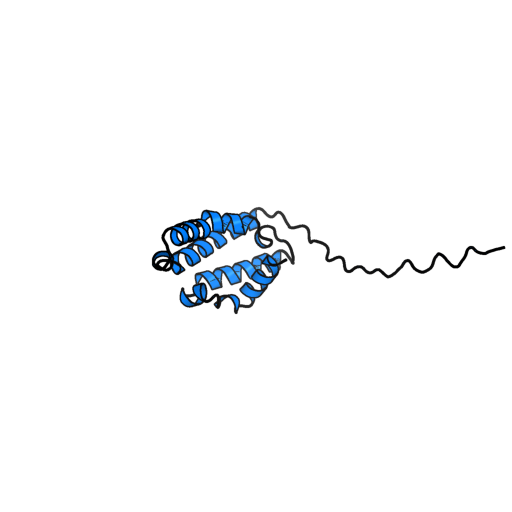0.229 -1.643 -10.044 1.00 93.12 90 PRO A CA 1
ATOM 706 C C . PRO A 1 90 ? 9.074 -0.926 -10.742 1.00 93.12 90 PRO A C 1
ATOM 708 O O . PRO A 1 90 ? 8.205 -0.405 -10.053 1.00 93.12 90 PRO A O 1
ATOM 711 N N . ASN A 1 91 ? 9.009 -0.944 -12.076 1.00 94.00 91 ASN A N 1
ATOM 712 C CA . ASN A 1 91 ? 7.953 -0.245 -12.812 1.00 94.00 91 ASN A CA 1
ATOM 713 C C . ASN A 1 91 ? 6.587 -0.868 -12.523 1.00 94.00 91 ASN A C 1
ATOM 715 O O . ASN A 1 91 ? 5.619 -0.151 -12.273 1.00 94.00 91 ASN A O 1
ATOM 719 N N . LEU A 1 92 ? 6.524 -2.200 -12.475 1.00 94.50 92 LEU A N 1
ATOM 720 C CA . LEU A 1 92 ? 5.302 -2.908 -12.117 1.00 94.50 92 LEU A CA 1
ATOM 721 C C . LEU A 1 92 ? 4.874 -2.614 -10.672 1.00 94.50 92 LEU A C 1
ATOM 723 O O . LEU A 1 92 ? 3.692 -2.399 -10.424 1.00 94.50 92 LEU A O 1
ATOM 727 N N . ILE A 1 93 ? 5.807 -2.568 -9.712 1.00 94.94 93 ILE A N 1
ATOM 728 C CA . ILE A 1 93 ? 5.493 -2.187 -8.323 1.00 94.94 93 ILE A CA 1
ATOM 729 C C . ILE A 1 93 ? 4.858 -0.794 -8.286 1.00 94.94 93 ILE A C 1
ATOM 731 O O . ILE A 1 93 ? 3.829 -0.617 -7.631 1.00 94.94 93 ILE A O 1
ATOM 735 N N . GLN A 1 94 ? 5.451 0.176 -8.988 1.00 96.75 94 GLN A N 1
ATOM 736 C CA . GLN A 1 94 ? 4.949 1.549 -9.023 1.00 96.75 94 GLN A CA 1
ATOM 737 C C . GLN A 1 94 ? 3.544 1.618 -9.631 1.00 96.75 94 GLN A C 1
ATOM 739 O O . GLN A 1 94 ? 2.622 2.129 -8.997 1.00 96.75 94 GLN A O 1
ATOM 744 N N . GLU A 1 95 ? 3.352 1.014 -10.807 1.00 97.44 95 GLU A N 1
ATOM 745 C CA . GLU A 1 95 ? 2.071 0.997 -11.518 1.00 97.44 95 GLU A CA 1
ATOM 746 C C . GLU A 1 95 ? 0.952 0.348 -10.688 1.00 97.44 95 GLU A C 1
ATOM 748 O O . GLU A 1 95 ? -0.143 0.904 -10.560 1.00 97.44 95 GLU A O 1
ATOM 753 N N . GLN A 1 96 ? 1.211 -0.827 -10.105 1.00 97.44 96 GLN A N 1
ATOM 754 C CA . GLN A 1 96 ? 0.206 -1.538 -9.312 1.00 97.44 96 GLN A CA 1
ATOM 755 C C . GLN A 1 96 ? -0.115 -0.790 -8.015 1.00 97.44 96 GLN A C 1
ATOM 757 O O . GLN A 1 96 ? -1.267 -0.768 -7.578 1.00 97.44 96 GLN A O 1
ATOM 762 N N . TYR A 1 97 ? 0.873 -0.128 -7.411 1.00 97.31 97 TYR A N 1
ATOM 763 C CA . TYR A 1 97 ? 0.645 0.667 -6.212 1.00 97.31 97 TYR A CA 1
ATOM 764 C C . TYR A 1 97 ? -0.189 1.914 -6.499 1.00 97.31 97 TYR A C 1
ATOM 766 O 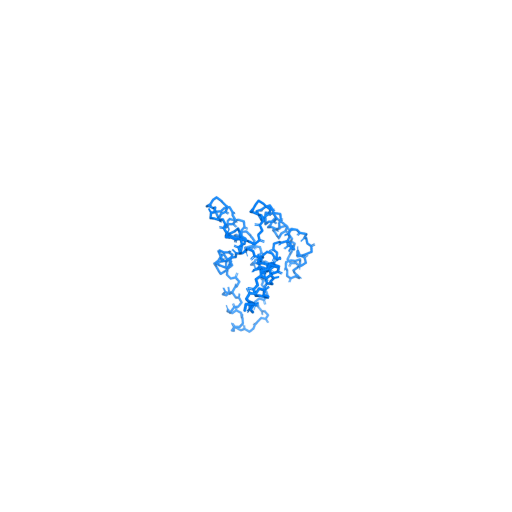O . TYR A 1 97 ? -1.094 2.227 -5.725 1.00 97.31 97 TYR A O 1
ATOM 774 N N . GLU A 1 98 ? 0.059 2.591 -7.619 1.00 97.94 98 GLU A N 1
ATOM 775 C CA . GLU A 1 98 ? -0.744 3.730 -8.072 1.00 97.94 98 GLU A CA 1
ATOM 776 C C . GLU A 1 98 ? -2.204 3.327 -8.289 1.00 97.94 98 GLU A C 1
ATOM 778 O O . GLU A 1 98 ? -3.109 3.934 -7.711 1.00 97.94 98 GLU A O 1
ATOM 783 N N . LYS A 1 99 ? -2.440 2.246 -9.044 1.00 97.88 99 LYS A N 1
ATOM 784 C CA . LYS A 1 99 ? -3.792 1.722 -9.291 1.00 97.88 99 LYS A CA 1
ATOM 785 C C . LYS A 1 99 ? -4.497 1.327 -7.996 1.00 97.88 99 LYS A C 1
ATOM 787 O O . LYS A 1 99 ? -5.635 1.743 -7.772 1.00 97.88 99 LYS A O 1
ATOM 792 N N . CYS A 1 100 ? -3.817 0.590 -7.116 1.00 97.38 100 CYS A N 1
ATOM 793 C CA . CYS A 1 100 ? -4.402 0.196 -5.840 1.00 97.38 100 CYS A CA 1
ATOM 794 C C . CYS A 1 100 ? -4.711 1.408 -4.947 1.00 97.38 100 CYS A C 1
ATOM 796 O O . CYS A 1 100 ? -5.793 1.483 -4.366 1.00 97.38 100 CYS A O 1
ATOM 798 N N . SER A 1 101 ? -3.810 2.392 -4.872 1.00 96.75 101 SER A N 1
ATOM 799 C CA . SER A 1 101 ? -4.018 3.608 -4.073 1.00 96.75 101 SER A CA 1
ATOM 800 C C . SER A 1 101 ? -5.250 4.382 -4.544 1.00 96.75 101 SER A C 1
ATOM 802 O O . SER A 1 101 ? -6.071 4.787 -3.722 1.00 96.75 101 SER A O 1
ATOM 804 N N . ILE A 1 102 ? -5.431 4.516 -5.863 1.00 96.88 102 ILE A N 1
ATOM 805 C CA . ILE A 1 102 ? -6.626 5.128 -6.459 1.00 96.88 102 ILE A CA 1
ATOM 806 C C . ILE A 1 102 ? -7.883 4.323 -6.103 1.00 96.88 102 ILE A C 1
ATOM 808 O O . ILE A 1 102 ? -8.883 4.905 -5.675 1.00 96.88 102 ILE A O 1
ATOM 812 N N . LYS A 1 103 ? -7.848 2.986 -6.221 1.00 96.62 103 LYS A N 1
ATOM 813 C CA . LYS A 1 103 ? -8.981 2.131 -5.830 1.00 96.62 103 LYS A CA 1
ATOM 814 C C . LYS A 1 103 ? -9.333 2.320 -4.356 1.00 96.62 103 LYS A C 1
ATOM 816 O O . LYS A 1 103 ? -10.511 2.480 -4.045 1.00 96.62 103 LYS A O 1
ATOM 821 N N . MET A 1 104 ? -8.354 2.350 -3.454 1.00 95.38 104 MET A N 1
ATOM 822 C CA . MET A 1 104 ? -8.597 2.561 -2.023 1.00 95.38 104 MET A CA 1
ATOM 823 C C . MET A 1 104 ? -9.223 3.931 -1.741 1.00 95.38 104 MET A C 1
ATOM 825 O O . MET A 1 104 ? -10.204 4.014 -1.007 1.00 95.38 104 MET A O 1
ATOM 829 N N . GLN A 1 105 ? -8.720 5.001 -2.359 1.00 94.81 105 GLN A N 1
ATOM 830 C CA . GLN A 1 105 ? -9.272 6.349 -2.177 1.00 94.81 105 GLN A CA 1
ATOM 831 C C . GLN A 1 105 ? -10.738 6.444 -2.635 1.00 94.81 105 GLN A C 1
ATOM 833 O O . GLN A 1 105 ? -11.569 7.041 -1.941 1.00 94.81 105 GLN A O 1
ATOM 838 N N . ASN A 1 106 ? -11.065 5.787 -3.750 1.00 95.25 106 ASN A N 1
ATOM 839 C CA . ASN A 1 106 ? -12.410 5.764 -4.328 1.00 95.25 106 ASN A CA 1
ATOM 840 C C . ASN A 1 106 ? -13.357 4.740 -3.685 1.00 95.25 106 ASN A C 1
ATOM 842 O O . ASN A 1 106 ? -14.560 4.794 -3.928 1.00 95.25 106 ASN A O 1
ATOM 846 N N . SER A 1 107 ? -12.844 3.812 -2.876 1.00 95.06 107 SER A N 1
ATOM 847 C CA . SER A 1 107 ? -13.673 2.820 -2.186 1.00 95.06 107 SER A CA 1
ATOM 848 C C . SER A 1 107 ? -14.499 3.480 -1.082 1.00 95.06 107 SER A C 1
ATOM 850 O O . SER A 1 107 ? -14.072 4.457 -0.456 1.00 95.06 107 SER A O 1
ATOM 852 N N . ASN A 1 108 ? -15.696 2.967 -0.823 1.00 95.31 108 ASN A N 1
ATOM 853 C CA . ASN A 1 108 ? -16.496 3.420 0.312 1.00 95.31 108 ASN A CA 1
ATOM 854 C C . ASN A 1 108 ? -15.971 2.812 1.631 1.00 95.31 108 ASN A C 1
ATOM 856 O O . ASN A 1 108 ? -15.113 1.928 1.635 1.00 95.31 108 ASN A O 1
ATOM 860 N N . CYS A 1 109 ? -16.457 3.294 2.777 1.00 93.56 109 CYS A N 1
ATOM 861 C CA . CYS A 1 109 ? -15.935 2.823 4.061 1.00 93.56 109 CYS A CA 1
ATOM 862 C C . CYS A 1 109 ? -16.302 1.374 4.392 1.00 93.56 109 CYS A C 1
ATOM 864 O O . CYS A 1 109 ? -15.530 0.719 5.083 1.00 93.56 109 CYS A O 1
ATOM 866 N N . GLU A 1 110 ? -17.402 0.843 3.856 1.00 92.94 110 GLU A N 1
ATOM 867 C CA . GLU A 1 110 ? -17.735 -0.578 3.989 1.00 92.94 110 GLU A CA 1
ATOM 868 C C . GLU A 1 110 ? -16.699 -1.449 3.264 1.00 92.94 110 GLU A C 1
ATOM 870 O O . GLU A 1 110 ? -16.192 -2.419 3.830 1.00 92.94 110 GLU A O 1
ATOM 875 N N . GLU A 1 111 ? -16.302 -1.066 2.049 1.00 93.12 111 GLU A N 1
ATOM 876 C CA . GLU A 1 111 ? -15.246 -1.741 1.290 1.00 93.12 111 GLU A CA 1
ATOM 877 C C . GLU A 1 111 ? -13.884 -1.666 2.001 1.00 93.12 111 GLU A C 1
ATOM 879 O O . GLU A 1 111 ? -13.143 -2.651 2.037 1.00 93.12 111 GLU A O 1
ATOM 884 N N . ILE A 1 112 ? -13.552 -0.518 2.606 1.00 91.88 112 ILE A N 1
ATOM 885 C CA . ILE A 1 112 ? -12.311 -0.342 3.377 1.00 91.88 112 ILE A CA 1
ATOM 886 C C . ILE A 1 112 ? -12.314 -1.209 4.642 1.00 91.88 112 ILE A C 1
ATOM 888 O O . ILE A 1 112 ? -11.352 -1.939 4.886 1.00 91.88 112 ILE A O 1
ATOM 892 N N . GLN A 1 113 ? -13.396 -1.178 5.424 1.00 88.50 113 GLN A N 1
ATOM 893 C CA . GLN A 1 113 ? -13.518 -1.920 6.685 1.00 88.50 113 GLN A CA 1
ATOM 894 C C . GLN A 1 113 ? -13.544 -3.437 6.464 1.00 88.50 113 GLN A C 1
ATOM 896 O O . GLN A 1 113 ? -12.877 -4.181 7.183 1.00 88.50 113 GLN A O 1
ATOM 901 N N . SER A 1 114 ? -14.275 -3.898 5.445 1.00 89.75 114 SER A N 1
ATOM 902 C CA . SER A 1 114 ? -14.339 -5.316 5.063 1.00 89.75 114 SER A CA 1
ATOM 903 C C . SER A 1 114 ? -13.100 -5.798 4.304 1.00 89.75 114 SER A C 1
ATOM 905 O O . SER A 1 114 ? -12.956 -6.996 4.059 1.00 89.75 114 SER A O 1
ATOM 907 N N . LYS A 1 115 ? -12.195 -4.880 3.936 1.00 90.38 115 LYS A N 1
ATOM 908 C CA . LYS A 1 115 ? -11.024 -5.123 3.083 1.00 90.38 115 LYS A CA 1
ATOM 909 C C . LYS A 1 115 ? -11.373 -5.690 1.703 1.00 90.38 115 LYS A C 1
ATOM 911 O O . LYS A 1 115 ? -10.521 -6.297 1.057 1.00 90.38 115 LYS A O 1
ATOM 916 N N . SER A 1 116 ? -12.594 -5.478 1.215 1.00 90.69 116 SER A N 1
ATOM 917 C CA . SER A 1 116 ? -13.028 -5.986 -0.091 1.00 90.69 116 SER A CA 1
ATOM 918 C C . SER A 1 116 ? -12.303 -5.315 -1.265 1.00 90.69 116 SER A C 1
ATOM 920 O O . SER A 1 116 ? -12.259 -5.886 -2.353 1.00 90.69 116 SER A O 1
ATOM 922 N N . PHE A 1 117 ? -11.647 -4.167 -1.045 1.00 87.38 117 PHE A N 1
ATOM 923 C CA . PHE A 1 117 ? -10.721 -3.565 -2.015 1.00 87.38 117 PHE A CA 1
ATOM 924 C C . PHE A 1 117 ? -9.563 -4.505 -2.394 1.00 87.38 117 PHE A C 1
ATOM 926 O O . PHE A 1 117 ? -9.022 -4.388 -3.487 1.00 87.38 117 PHE A O 1
ATOM 933 N N . LEU A 1 118 ? -9.221 -5.485 -1.546 1.00 90.19 118 LEU A N 1
ATOM 934 C CA . LEU A 1 118 ? -8.261 -6.545 -1.866 1.00 90.19 118 LEU A CA 1
ATOM 935 C C . LEU A 1 118 ? -8.782 -7.539 -2.913 1.00 90.19 118 LEU A C 1
ATOM 937 O O . LEU A 1 118 ? -8.062 -8.460 -3.272 1.00 90.19 118 LEU A O 1
ATOM 941 N N . ASN A 1 119 ? -10.013 -7.397 -3.409 1.00 91.12 119 ASN A N 1
ATOM 942 C CA . ASN A 1 119 ? -10.481 -8.150 -4.570 1.00 91.12 119 ASN A CA 1
ATOM 943 C C . ASN A 1 119 ? -9.969 -7.564 -5.893 1.00 91.12 119 ASN A C 1
ATOM 945 O O . ASN A 1 119 ? -9.942 -8.292 -6.885 1.00 91.12 119 ASN A O 1
ATOM 949 N N . ASP A 1 120 ? -9.539 -6.301 -5.895 1.00 95.12 120 ASP A N 1
ATOM 950 C CA . ASP A 1 120 ? -8.904 -5.652 -7.038 1.00 95.12 120 ASP A CA 1
ATOM 951 C C . ASP A 1 120 ? -7.517 -6.252 -7.313 1.00 95.12 120 ASP A C 1
ATOM 953 O O . ASP A 1 120 ? -6.721 -6.464 -6.393 1.00 95.12 120 ASP A O 1
ATOM 957 N N . ASP A 1 121 ? -7.223 -6.529 -8.582 1.00 95.62 121 ASP A N 1
ATOM 958 C CA . ASP A 1 121 ? -6.001 -7.234 -8.976 1.00 95.62 121 ASP A CA 1
ATOM 959 C C . ASP A 1 121 ? -4.730 -6.447 -8.635 1.00 95.62 121 ASP A C 1
ATOM 961 O O . ASP A 1 121 ? -3.732 -7.045 -8.219 1.00 95.62 121 ASP A O 1
ATO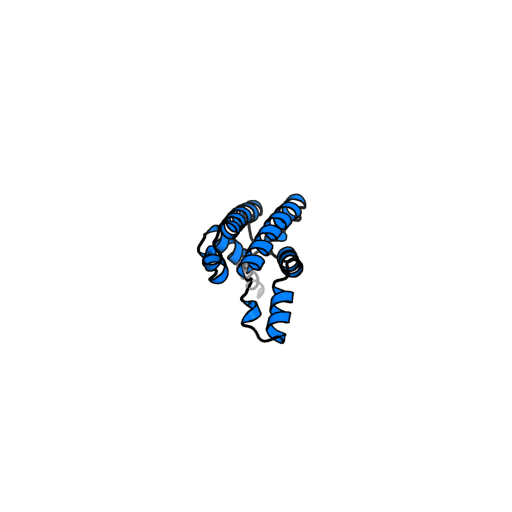M 965 N N . ALA A 1 122 ? -4.771 -5.113 -8.720 1.00 94.69 122 ALA A N 1
ATOM 966 C CA . ALA A 1 122 ? -3.629 -4.284 -8.362 1.00 94.69 122 ALA A CA 1
ATOM 967 C C . ALA A 1 122 ? -3.369 -4.330 -6.854 1.00 94.69 122 ALA A C 1
ATOM 969 O O . ALA A 1 122 ? -2.228 -4.489 -6.410 1.00 94.69 122 ALA A O 1
ATOM 970 N N . CYS A 1 123 ? -4.430 -4.283 -6.046 1.00 94.62 123 CYS A N 1
ATOM 971 C CA . CYS A 1 123 ? -4.299 -4.410 -4.599 1.00 94.62 123 CYS A CA 1
ATOM 972 C C . CYS A 1 123 ? -3.832 -5.802 -4.153 1.00 94.62 123 CYS A C 1
ATOM 974 O O . CYS A 1 123 ? -2.998 -5.895 -3.249 1.00 94.62 123 CYS A O 1
ATOM 976 N N . LYS A 1 124 ? -4.272 -6.880 -4.816 1.00 94.12 124 LYS A N 1
ATOM 977 C CA . LYS A 1 124 ? -3.744 -8.239 -4.580 1.00 94.12 124 LYS A CA 1
ATOM 978 C C . LYS A 1 124 ? -2.259 -8.344 -4.899 1.00 94.12 124 LYS A C 1
ATOM 980 O O . LYS A 1 124 ? -1.501 -8.943 -4.128 1.00 94.12 124 LYS A O 1
ATOM 985 N N . ALA A 1 125 ? -1.836 -7.768 -6.024 1.00 92.06 125 ALA A N 1
ATOM 986 C CA . ALA A 1 125 ? -0.436 -7.767 -6.428 1.00 92.06 125 ALA A CA 1
ATOM 987 C C . ALA A 1 125 ? 0.428 -7.067 -5.369 1.00 92.06 125 ALA A C 1
ATOM 989 O O . ALA A 1 125 ? 1.424 -7.623 -4.907 1.00 92.06 125 ALA A O 1
ATOM 990 N N . ILE A 1 126 ? -0.006 -5.897 -4.897 1.00 93.19 126 ILE A N 1
ATOM 991 C CA . ILE A 1 126 ? 0.697 -5.151 -3.850 1.00 93.19 126 ILE A CA 1
ATOM 992 C C . ILE A 1 126 ? 0.711 -5.889 -2.512 1.00 93.19 126 ILE A C 1
ATOM 994 O O . ILE A 1 126 ? 1.764 -5.958 -1.875 1.00 93.19 126 ILE A O 1
ATOM 998 N N . GLN A 1 127 ? -0.403 -6.493 -2.096 1.00 90.44 127 GLN A N 1
ATOM 999 C CA . GLN A 1 127 ? -0.451 -7.292 -0.869 1.00 90.44 127 GLN A CA 1
ATOM 1000 C C . GLN A 1 127 ? 0.546 -8.458 -0.916 1.00 90.44 127 GLN A C 1
ATOM 1002 O O . GLN A 1 127 ? 1.242 -8.738 0.066 1.00 90.44 127 GLN A O 1
ATOM 1007 N N . SER A 1 128 ? 0.650 -9.107 -2.076 1.00 86.56 128 SER A N 1
ATOM 1008 C CA . SER A 1 128 ? 1.591 -10.205 -2.298 1.00 86.56 128 SER A CA 1
ATOM 1009 C C . SER A 1 128 ? 3.037 -9.726 -2.165 1.00 86.56 128 SER A C 1
ATOM 1011 O O . SER A 1 128 ? 3.840 -10.393 -1.524 1.00 86.56 128 SER A O 1
ATOM 1013 N N . ILE A 1 129 ? 3.358 -8.538 -2.688 1.00 84.69 129 ILE A N 1
ATOM 1014 C CA . ILE A 1 129 ? 4.700 -7.934 -2.619 1.00 84.69 129 ILE A CA 1
ATOM 1015 C C . ILE A 1 129 ? 5.060 -7.490 -1.195 1.00 84.69 129 ILE A C 1
ATOM 1017 O O . ILE A 1 129 ? 6.213 -7.612 -0.779 1.00 84.69 129 ILE A O 1
ATOM 1021 N N . GLN A 1 130 ? 4.091 -7.000 -0.421 1.00 77.00 130 GLN A N 1
ATOM 1022 C CA . GLN A 1 130 ? 4.295 -6.631 0.985 1.00 77.00 130 GLN A CA 1
ATOM 1023 C C . GLN A 1 130 ? 4.544 -7.840 1.897 1.00 77.00 130 GLN A C 1
ATOM 1025 O O . GLN A 1 130 ? 5.151 -7.679 2.951 1.00 77.00 130 GLN A O 1
ATOM 1030 N N . SER A 1 131 ? 4.096 -9.030 1.490 1.00 64.19 131 SER A N 1
ATOM 1031 C CA . SER A 1 131 ? 4.223 -10.280 2.252 1.00 64.19 131 SER A CA 1
ATOM 1032 C C . SER A 1 131 ? 5.522 -11.059 1.959 1.00 64.19 131 SER A C 1
ATOM 1034 O O . SER A 1 131 ? 5.689 -12.167 2.471 1.00 64.19 131 SER A O 1
ATOM 1036 N N . LEU A 1 132 ? 6.417 -10.508 1.123 1.00 51.62 132 LEU A N 1
ATOM 1037 C CA . LEU A 1 132 ? 7.724 -11.078 0.741 1.00 51.62 132 LEU A CA 1
ATOM 1038 C C . LEU A 1 132 ? 8.877 -10.610 1.639 1.00 51.62 132 LEU A C 1
ATOM 1040 O O . LEU A 1 132 ? 9.842 -11.393 1.780 1.00 51.62 132 LEU A O 1
#

pLDDT: mean 82.97, std 17.49, range [37.91, 97.94]

Sequence (132 aa):
MNKLSIILTIAIFLLSCQKKKLKGLDDPAWKEKSLSMTLSVCEKILTCSEGFEKKLSPTSEKLFKEELSKEKCLDTFKKSNVYNLRGGDPNLIQEQYEKCSIKMQNSNCEEIQSKSFLNDDACKAIQSIQSL